Protein AF-A0A4W5K5H7-F1 (afdb_monomer_lite)

Structure (mmCIF, N/CA/C/O backbone):
data_AF-A0A4W5K5H7-F1
#
_entry.id   AF-A0A4W5K5H7-F1
#
loop_
_atom_site.group_PDB
_atom_site.id
_atom_site.type_symbol
_atom_site.label_atom_id
_atom_site.label_alt_id
_atom_site.label_comp_id
_atom_site.label_asym_id
_atom_site.label_entity_id
_atom_site.label_seq_id
_atom_site.pdbx_PDB_ins_code
_atom_site.Cartn_x
_atom_site.Cartn_y
_atom_site.Cartn_z
_atom_site.occupancy
_atom_site.B_iso_or_equiv
_atom_site.auth_seq_id
_atom_site.auth_comp_id
_atom_site.auth_asym_id
_atom_site.auth_atom_id
_atom_site.pdbx_PDB_model_num
ATOM 1 N N . MET A 1 1 ? -12.351 10.263 -3.641 1.00 63.00 1 MET A N 1
ATOM 2 C CA . MET A 1 1 ? -12.116 9.494 -2.402 1.00 63.00 1 MET A CA 1
ATOM 3 C C . MET A 1 1 ? -13.180 8.417 -2.349 1.00 63.00 1 MET A C 1
ATOM 5 O O . MET A 1 1 ? -14.350 8.763 -2.453 1.00 63.00 1 MET A O 1
ATOM 9 N N . TYR A 1 2 ? -12.795 7.143 -2.323 1.00 83.06 2 TYR A N 1
ATOM 10 C CA . TYR A 1 2 ? -13.762 6.043 -2.327 1.00 83.06 2 TYR A CA 1
ATOM 11 C C . TYR A 1 2 ? -14.230 5.753 -0.901 1.00 83.06 2 TYR A C 1
ATOM 13 O O . TYR A 1 2 ? -13.438 5.834 0.039 1.00 83.06 2 TYR A O 1
ATOM 21 N N . TYR A 1 3 ? -15.513 5.435 -0.735 1.00 88.38 3 TYR A N 1
ATOM 22 C CA . TYR A 1 3 ? -16.077 5.131 0.577 1.00 88.38 3 TYR A CA 1
ATOM 23 C C . TYR A 1 3 ? -15.359 3.921 1.195 1.00 88.38 3 TYR A C 1
ATOM 25 O O . TYR A 1 3 ? -15.202 2.892 0.544 1.00 88.38 3 TYR A O 1
ATOM 33 N N . GLY A 1 4 ? -14.878 4.065 2.432 1.00 89.94 4 GLY A N 1
ATOM 34 C CA . GLY A 1 4 ? -14.119 3.026 3.140 1.00 89.94 4 GLY A CA 1
ATOM 35 C C . GLY A 1 4 ? -12.618 2.954 2.818 1.00 89.94 4 GLY A C 1
ATOM 36 O O . GLY A 1 4 ? -11.889 2.273 3.537 1.00 89.94 4 GLY A O 1
ATOM 37 N N . VAL A 1 5 ? -12.122 3.689 1.814 1.00 93.50 5 VAL A N 1
ATOM 38 C CA . VAL A 1 5 ? -10.687 3.737 1.483 1.00 93.50 5 VAL A CA 1
ATOM 39 C C . VAL A 1 5 ? -9.999 4.845 2.275 1.00 93.50 5 VAL A C 1
ATOM 41 O O . VAL A 1 5 ? -10.352 6.017 2.162 1.00 93.50 5 VAL A O 1
ATOM 44 N N . GLN A 1 6 ? -8.994 4.474 3.068 1.00 93.19 6 GLN A N 1
ATOM 45 C CA . GLN A 1 6 ? -8.248 5.417 3.914 1.00 93.19 6 GLN A CA 1
ATOM 46 C C . GLN A 1 6 ? -7.072 6.075 3.198 1.00 93.19 6 GLN A C 1
ATOM 48 O O . GLN A 1 6 ? -6.683 7.184 3.548 1.00 93.19 6 GLN A O 1
ATOM 53 N N . GLY A 1 7 ? -6.494 5.388 2.217 1.00 94.19 7 GLY A N 1
ATOM 54 C CA . GLY A 1 7 ? -5.288 5.833 1.547 1.00 94.19 7 GLY A CA 1
ATOM 55 C C . GLY A 1 7 ? -5.110 5.153 0.204 1.00 94.19 7 GLY A C 1
ATOM 56 O O . GLY A 1 7 ? -5.515 4.006 0.028 1.00 94.19 7 GLY A O 1
ATOM 57 N N . ILE A 1 8 ? -4.502 5.871 -0.733 1.00 95.38 8 ILE A N 1
ATOM 58 C CA . ILE A 1 8 ? -4.011 5.330 -1.998 1.00 95.38 8 ILE A CA 1
ATOM 59 C C . ILE A 1 8 ? -2.532 5.688 -2.080 1.00 95.38 8 ILE A C 1
ATOM 61 O O . ILE A 1 8 ? -2.179 6.832 -1.801 1.00 95.38 8 ILE A O 1
ATOM 65 N N . ILE A 1 9 ? -1.699 4.725 -2.468 1.00 95.38 9 ILE A N 1
ATOM 66 C CA . ILE A 1 9 ? -0.270 4.904 -2.732 1.00 95.38 9 ILE A CA 1
ATOM 67 C C . ILE A 1 9 ? -0.001 4.401 -4.151 1.00 95.38 9 ILE A C 1
ATOM 69 O O . ILE A 1 9 ? -0.404 3.294 -4.500 1.00 95.38 9 ILE A O 1
ATOM 73 N N . ILE A 1 10 ? 0.673 5.215 -4.957 1.00 95.06 10 ILE A N 1
ATOM 74 C CA . ILE A 1 10 ? 1.200 4.854 -6.273 1.00 95.06 10 ILE A CA 1
ATOM 75 C C . ILE A 1 10 ? 2.699 5.132 -6.235 1.00 95.06 10 ILE A C 1
ATOM 77 O O . ILE A 1 10 ? 3.102 6.267 -5.968 1.00 95.06 10 ILE A O 1
ATOM 81 N N . VAL A 1 11 ? 3.503 4.106 -6.492 1.00 93.56 11 VAL A N 1
ATOM 82 C CA . VAL A 1 11 ? 4.973 4.145 -6.479 1.00 93.56 11 VAL A CA 1
ATOM 83 C C . VAL A 1 11 ? 5.516 3.680 -7.826 1.00 93.56 11 VAL A C 1
ATOM 85 O O . VAL A 1 11 ? 4.830 2.954 -8.548 1.00 93.56 11 VAL A O 1
ATOM 88 N N . ASN A 1 12 ? 6.720 4.126 -8.172 1.00 91.50 12 ASN A N 1
ATOM 89 C CA . ASN A 1 12 ? 7.474 3.578 -9.300 1.00 91.50 12 ASN A CA 1
ATOM 90 C C . ASN A 1 12 ? 8.258 2.315 -8.885 1.00 91.50 12 ASN A C 1
ATOM 92 O O . ASN A 1 12 ? 8.123 1.824 -7.763 1.00 91.50 12 ASN A O 1
ATOM 96 N N . ALA A 1 13 ? 9.073 1.787 -9.803 1.00 87.25 13 ALA A N 1
ATOM 97 C CA . ALA A 1 13 ? 9.910 0.613 -9.562 1.00 87.25 13 ALA A CA 1
ATOM 98 C C . ALA A 1 13 ? 11.061 0.874 -8.571 1.00 87.25 13 ALA A C 1
ATOM 100 O O . ALA A 1 13 ? 11.608 -0.072 -8.020 1.00 87.25 13 ALA A O 1
ATOM 101 N N . GLU A 1 14 ? 11.416 2.136 -8.322 1.00 88.62 14 GLU A N 1
ATOM 102 C CA . GLU A 1 14 ? 12.436 2.550 -7.352 1.00 88.62 14 GLU A CA 1
ATOM 103 C C . GLU A 1 14 ? 11.860 2.910 -5.966 1.00 88.62 14 GLU A C 1
ATOM 105 O O . GLU A 1 14 ? 12.540 3.552 -5.167 1.00 88.62 14 GLU A O 1
ATOM 110 N N . ASP A 1 15 ? 10.605 2.543 -5.679 1.00 87.50 15 ASP A N 1
ATOM 111 C CA . ASP A 1 15 ? 9.892 2.830 -4.419 1.00 87.50 15 ASP A CA 1
ATOM 112 C C . ASP A 1 15 ? 9.684 4.312 -4.094 1.00 87.50 15 ASP A C 1
ATOM 114 O O . ASP A 1 15 ? 9.374 4.696 -2.962 1.00 87.50 15 ASP A O 1
ATOM 118 N N . ILE A 1 16 ? 9.787 5.166 -5.106 1.00 91.94 16 ILE A N 1
ATOM 119 C CA . ILE A 1 16 ? 9.540 6.595 -4.992 1.00 91.94 16 ILE A CA 1
ATOM 120 C C . ILE A 1 16 ? 8.036 6.842 -5.174 1.00 91.94 16 ILE A C 1
ATOM 122 O O . ILE A 1 16 ? 7.460 6.475 -6.208 1.00 91.94 16 ILE A O 1
ATOM 126 N N . PRO A 1 17 ? 7.360 7.480 -4.202 1.00 93.81 17 PRO A N 1
ATOM 127 C CA . PRO A 1 17 ? 5.945 7.799 -4.333 1.00 93.81 17 PRO A CA 1
ATOM 128 C C . PRO A 1 17 ? 5.688 8.787 -5.477 1.00 93.81 17 PRO A C 1
ATOM 130 O O . PRO A 1 17 ? 6.175 9.914 -5.458 1.00 93.81 17 PRO A O 1
ATOM 133 N N . ILE A 1 18 ? 4.860 8.387 -6.442 1.00 95.69 18 ILE A N 1
ATOM 134 C CA . ILE A 1 18 ? 4.364 9.247 -7.528 1.00 95.69 18 ILE A CA 1
ATOM 135 C C . ILE A 1 18 ? 3.137 10.025 -7.049 1.00 95.69 18 ILE A C 1
ATOM 137 O O . ILE A 1 18 ? 2.967 11.210 -7.333 1.00 95.69 18 ILE A O 1
ATOM 141 N N . LYS A 1 19 ? 2.243 9.340 -6.328 1.00 95.25 19 LYS A N 1
ATOM 142 C CA . LYS A 1 19 ? 1.001 9.915 -5.813 1.00 95.25 19 LYS A CA 1
ATOM 143 C C . LYS A 1 19 ? 0.589 9.209 -4.536 1.00 95.25 19 LYS A C 1
ATOM 145 O O . LYS A 1 19 ? 0.575 7.984 -4.473 1.00 95.25 19 LYS A O 1
ATOM 150 N N . THR A 1 20 ? 0.188 9.982 -3.537 1.00 96.06 20 THR A N 1
ATOM 151 C CA . THR A 1 20 ? -0.342 9.440 -2.288 1.00 96.06 20 THR A CA 1
ATOM 152 C C . THR A 1 20 ? -1.418 10.350 -1.712 1.00 96.06 20 THR A C 1
ATOM 154 O O . THR A 1 20 ? -1.421 11.555 -1.964 1.00 96.06 20 THR A O 1
ATOM 157 N N . THR A 1 21 ? -2.354 9.771 -0.965 1.00 96.31 21 THR A N 1
ATOM 158 C CA . THR A 1 21 ? -3.287 10.522 -0.105 1.00 96.31 21 THR A CA 1
ATOM 159 C C . THR A 1 21 ? -2.948 10.379 1.381 1.00 96.31 21 THR A C 1
ATOM 161 O O . THR A 1 21 ? -3.697 10.8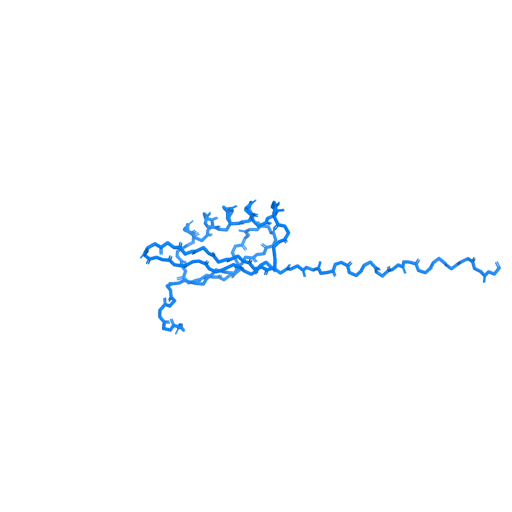68 2.222 1.00 96.31 21 THR A O 1
ATOM 164 N N . LEU A 1 22 ? -1.864 9.670 1.703 1.00 95.56 22 LEU A N 1
ATOM 165 C CA . LEU A 1 22 ? -1.320 9.533 3.051 1.00 95.56 22 LEU A CA 1
ATOM 166 C C . LEU A 1 22 ? -0.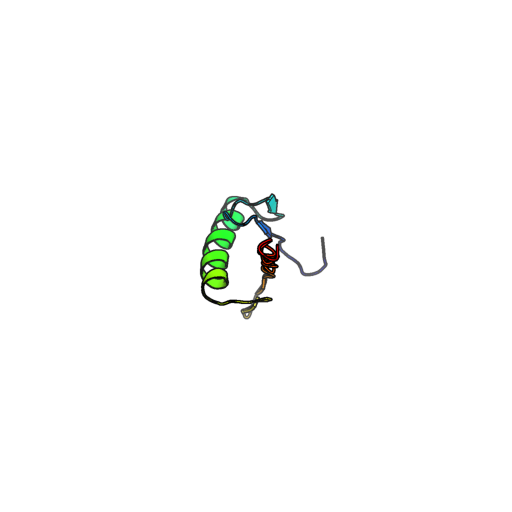167 10.518 3.260 1.00 95.56 22 LEU A C 1
ATOM 168 O O . LEU A 1 22 ? 0.330 11.127 2.311 1.00 95.56 22 LEU A O 1
ATOM 172 N N . ASP A 1 23 ? 0.280 10.659 4.505 1.00 95.81 23 ASP A N 1
ATOM 173 C CA . ASP A 1 23 ? 1.492 11.414 4.796 1.00 95.81 23 ASP A CA 1
ATOM 174 C C . ASP A 1 23 ? 2.717 10.763 4.130 1.00 95.81 23 ASP A C 1
ATOM 176 O O . ASP A 1 23 ? 2.792 9.544 3.929 1.00 95.81 23 ASP A O 1
ATOM 180 N N . TYR A 1 24 ? 3.686 11.598 3.758 1.00 93.31 24 TYR A N 1
ATOM 181 C CA . TYR A 1 24 ? 4.852 11.159 2.996 1.00 93.31 24 TYR A CA 1
ATOM 182 C C . TYR A 1 24 ? 5.700 10.134 3.766 1.00 93.31 24 TYR A C 1
ATOM 184 O O . TYR A 1 24 ? 6.129 9.141 3.183 1.00 93.31 24 TYR A O 1
ATOM 192 N N . SER A 1 25 ? 5.875 10.318 5.081 1.00 95.06 25 SER A N 1
ATOM 193 C CA . SER A 1 25 ? 6.618 9.387 5.943 1.00 95.06 25 SER A CA 1
ATOM 194 C C . SER A 1 25 ? 6.033 7.977 5.930 1.00 95.06 25 SER A C 1
ATOM 196 O O . SER A 1 25 ? 6.757 7.020 5.653 1.00 95.06 25 SER A O 1
ATOM 198 N N . SER A 1 26 ? 4.726 7.841 6.162 1.00 94.31 26 SER A N 1
ATOM 199 C CA . SER A 1 26 ? 4.036 6.552 6.099 1.00 94.31 26 SER A CA 1
ATOM 200 C C . SER A 1 26 ? 4.104 5.963 4.694 1.00 94.31 26 SER A C 1
ATOM 202 O O . SER A 1 26 ? 4.293 4.761 4.534 1.00 94.31 26 SER A O 1
ATOM 204 N N . THR A 1 27 ? 3.981 6.804 3.665 1.00 96.00 27 THR A N 1
ATOM 205 C CA . THR A 1 27 ? 4.011 6.362 2.266 1.00 96.00 27 THR A CA 1
ATOM 206 C C . THR A 1 27 ? 5.343 5.698 1.914 1.00 96.00 27 THR A C 1
ATOM 208 O O . THR A 1 27 ? 5.337 4.588 1.388 1.00 96.00 27 THR A O 1
ATOM 211 N N . VAL A 1 28 ? 6.471 6.333 2.246 1.00 94.44 28 VAL A N 1
ATOM 212 C CA . VAL A 1 28 ? 7.814 5.781 1.993 1.00 94.44 28 VAL A CA 1
ATOM 213 C C . VAL A 1 28 ? 8.040 4.484 2.777 1.00 94.44 28 VAL A C 1
ATOM 215 O O . VAL A 1 28 ? 8.579 3.523 2.231 1.00 94.44 28 VAL A O 1
ATOM 218 N N . GLN 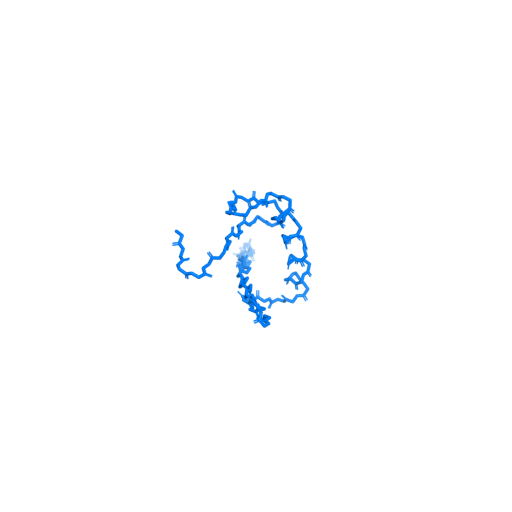A 1 29 ? 7.586 4.417 4.034 1.00 94.38 29 GLN A N 1
ATOM 219 C CA . GLN A 1 29 ? 7.696 3.193 4.834 1.00 94.38 29 GLN A CA 1
ATOM 220 C C . GLN A 1 29 ? 6.895 2.031 4.237 1.00 94.38 29 GLN A C 1
ATOM 222 O O . GLN A 1 29 ? 7.413 0.918 4.136 1.00 94.38 29 GLN A O 1
ATOM 227 N N . TYR A 1 30 ? 5.648 2.273 3.824 1.00 94.19 30 TYR A N 1
ATOM 228 C CA . TYR A 1 30 ? 4.834 1.237 3.193 1.00 94.19 30 TYR A CA 1
ATOM 229 C C . TYR A 1 30 ? 5.409 0.800 1.845 1.00 94.19 30 TYR A C 1
ATOM 231 O O . TYR A 1 30 ? 5.443 -0.400 1.590 1.00 94.19 30 TYR A O 1
ATOM 239 N N . ALA A 1 31 ? 5.891 1.733 1.016 1.00 93.62 31 ALA A N 1
ATOM 240 C CA . ALA A 1 31 ? 6.480 1.427 -0.287 1.00 93.62 31 ALA A CA 1
ATOM 241 C C . ALA A 1 31 ? 7.612 0.396 -0.168 1.00 93.62 31 ALA A C 1
ATOM 243 O O . ALA A 1 31 ? 7.489 -0.701 -0.708 1.00 93.62 31 ALA A O 1
ATOM 244 N N . GLY A 1 32 ? 8.640 0.684 0.639 1.00 92.38 32 GLY A N 1
ATOM 245 C CA . GLY A 1 32 ? 9.800 -0.203 0.761 1.00 92.38 32 GLY A CA 1
ATOM 246 C C . GLY A 1 32 ? 9.468 -1.586 1.338 1.00 92.38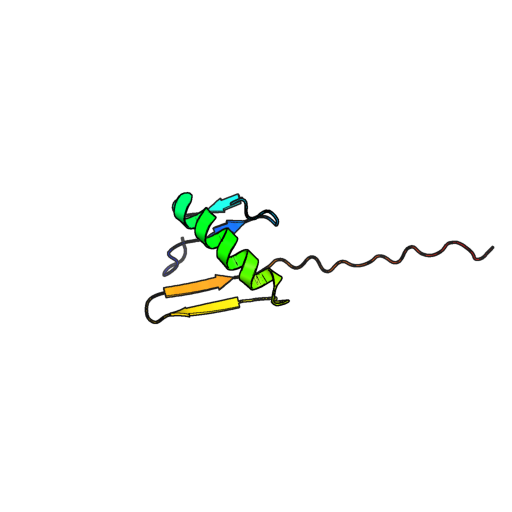 32 GLY A C 1
ATOM 247 O O . GLY A 1 32 ? 9.971 -2.601 0.856 1.00 92.38 32 GLY A O 1
ATOM 248 N N . LEU A 1 33 ? 8.585 -1.663 2.343 1.00 92.00 33 LEU A N 1
ATOM 249 C CA . LEU A 1 33 ? 8.184 -2.952 2.928 1.00 92.00 33 LEU A CA 1
ATOM 250 C C . LEU A 1 33 ? 7.376 -3.807 1.946 1.00 92.00 33 LEU A C 1
ATOM 252 O O . LEU A 1 33 ? 7.585 -5.019 1.853 1.00 92.00 33 LEU A O 1
ATOM 256 N N . LEU A 1 34 ? 6.441 -3.189 1.222 1.00 91.69 34 LEU A N 1
ATOM 257 C CA . LEU A 1 34 ? 5.594 -3.895 0.265 1.00 91.69 34 LEU A CA 1
ATOM 258 C C . LEU A 1 34 ? 6.384 -4.311 -0.975 1.00 91.69 34 LEU A C 1
ATOM 260 O O . LEU A 1 34 ? 6.181 -5.421 -1.462 1.00 91.69 34 LEU A O 1
ATOM 264 N N . HIS A 1 35 ? 7.325 -3.486 -1.430 1.00 88.88 35 HIS A N 1
ATOM 265 C CA . HIS A 1 35 ? 8.207 -3.809 -2.546 1.00 88.88 35 HIS A CA 1
ATOM 266 C C . HIS A 1 35 ? 9.042 -5.058 -2.280 1.00 88.88 35 HIS A C 1
ATOM 268 O O . HIS A 1 35 ? 9.048 -5.985 -3.085 1.00 88.88 35 HIS A O 1
ATOM 274 N N . GLN A 1 36 ? 9.673 -5.150 -1.105 1.00 87.75 36 GLN A N 1
ATOM 275 C CA . GLN A 1 36 ? 10.442 -6.336 -0.715 1.00 87.75 36 GLN A CA 1
ATOM 276 C C . GLN A 1 36 ? 9.595 -7.612 -0.681 1.00 87.75 36 GLN A C 1
ATOM 278 O O . GLN A 1 36 ? 10.094 -8.700 -0.980 1.00 87.75 36 GLN A O 1
ATOM 283 N N . LEU A 1 37 ? 8.324 -7.495 -0.291 1.00 88.00 37 LEU A N 1
ATOM 284 C CA . LEU A 1 37 ? 7.401 -8.623 -0.244 1.00 88.00 37 LEU A CA 1
ATOM 285 C C . LEU A 1 37 ? 6.949 -9.043 -1.647 1.00 88.00 37 LEU A C 1
ATOM 287 O O . LEU A 1 37 ? 6.912 -10.238 -1.941 1.00 88.00 37 LEU A O 1
ATOM 291 N N . VAL A 1 38 ? 6.636 -8.070 -2.502 1.00 88.44 38 VAL A N 1
ATOM 292 C CA . VAL A 1 38 ? 6.215 -8.283 -3.888 1.00 88.44 38 VAL A CA 1
ATOM 293 C C . VAL A 1 38 ? 7.361 -8.824 -4.736 1.00 88.44 38 VAL A C 1
ATOM 295 O O . VAL A 1 38 ? 7.174 -9.817 -5.408 1.00 88.44 38 VAL A O 1
ATOM 298 N N . MET A 1 39 ? 8.571 -8.268 -4.684 1.00 82.88 39 MET A N 1
ATOM 299 C CA . MET A 1 39 ? 9.669 -8.751 -5.536 1.00 82.88 39 MET A CA 1
ATOM 300 C C . MET A 1 39 ? 10.048 -10.214 -5.284 1.00 82.88 39 MET A C 1
ATOM 302 O O . MET A 1 39 ? 10.512 -10.904 -6.187 1.00 82.88 39 MET A O 1
ATOM 306 N N . LYS A 1 40 ? 9.884 -10.696 -4.047 1.00 83.75 40 LYS A N 1
ATOM 307 C CA . LYS A 1 40 ? 10.209 -12.085 -3.692 1.00 83.75 40 LYS A CA 1
ATOM 308 C C . LYS A 1 40 ? 9.199 -13.098 -4.215 1.00 83.75 40 LYS A C 1
ATOM 310 O O . LYS A 1 40 ? 9.511 -14.284 -4.253 1.00 83.75 40 LYS A O 1
ATOM 315 N N . ASN A 1 41 ? 7.995 -12.656 -4.549 1.00 78.44 41 ASN A N 1
ATOM 316 C CA . ASN A 1 41 ? 6.895 -13.525 -4.915 1.00 78.44 41 ASN A CA 1
ATOM 317 C C . ASN A 1 41 ? 6.322 -12.968 -6.212 1.00 78.44 41 ASN A C 1
ATOM 319 O O . ASN A 1 41 ? 5.771 -11.879 -6.192 1.00 78.44 41 ASN A O 1
ATOM 323 N N . ASP A 1 42 ? 6.452 -13.678 -7.327 1.00 79.75 42 ASP A N 1
ATOM 324 C CA . ASP A 1 42 ? 5.920 -13.238 -8.622 1.00 79.75 42 ASP A CA 1
ATOM 325 C C . ASP A 1 42 ? 4.377 -13.159 -8.581 1.00 79.75 42 ASP A C 1
ATOM 327 O 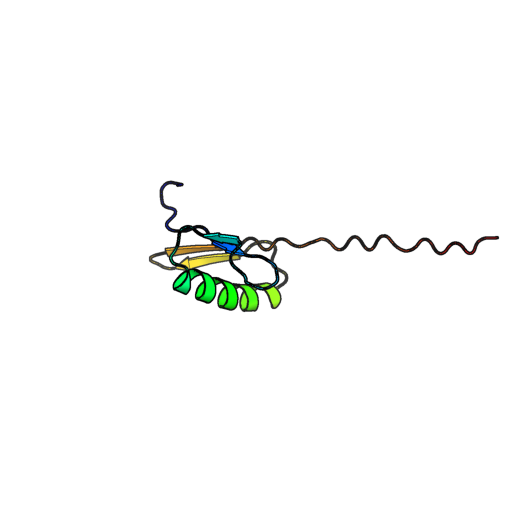O . ASP A 1 42 ? 3.656 -14.103 -8.904 1.00 79.75 42 ASP A O 1
ATOM 331 N N . LEU A 1 43 ? 3.867 -12.054 -8.032 1.00 84.19 43 LEU A N 1
ATOM 332 C CA . LEU A 1 43 ? 2.478 -11.839 -7.657 1.00 84.19 43 LEU A CA 1
ATOM 333 C C . LEU A 1 43 ? 1.868 -10.809 -8.597 1.00 84.19 43 LEU A C 1
ATOM 335 O O . LEU A 1 43 ? 2.347 -9.687 -8.716 1.00 84.19 43 LEU A O 1
ATOM 339 N N . THR A 1 44 ? 0.726 -11.156 -9.177 1.00 87.25 44 THR A N 1
ATOM 340 C CA . THR A 1 44 ? -0.103 -10.210 -9.936 1.00 87.25 44 THR A CA 1
ATOM 341 C C . THR A 1 44 ? -0.989 -9.366 -9.021 1.00 87.25 44 THR A C 1
ATOM 343 O O . THR A 1 44 ? -1.404 -8.264 -9.376 1.00 87.25 44 THR A O 1
ATOM 346 N N . PHE A 1 45 ? -1.290 -9.880 -7.825 1.00 90.31 45 PHE A N 1
ATOM 347 C CA . PHE A 1 45 ? -2.112 -9.205 -6.835 1.00 90.31 45 PHE A CA 1
ATOM 348 C C . PHE A 1 45 ? -1.866 -9.765 -5.430 1.00 90.31 45 PHE A C 1
ATOM 350 O O . PHE A 1 45 ? -1.758 -10.977 -5.243 1.00 90.31 45 PHE A O 1
ATOM 357 N N . LEU A 1 46 ? -1.835 -8.889 -4.426 1.00 91.38 46 LEU A N 1
ATOM 358 C CA . LEU A 1 46 ? -1.721 -9.254 -3.016 1.00 91.38 46 LEU A CA 1
ATOM 359 C C . LEU A 1 46 ? -2.772 -8.511 -2.187 1.00 91.38 46 LEU A C 1
ATOM 361 O O . LEU A 1 46 ? -2.850 -7.284 -2.199 1.00 91.38 46 LEU A O 1
ATOM 365 N N . ARG A 1 47 ? -3.562 -9.269 -1.421 1.00 94.06 47 ARG A N 1
ATOM 366 C CA . ARG A 1 47 ? -4.561 -8.746 -0.484 1.00 94.06 47 ARG A CA 1
ATOM 367 C C . ARG A 1 47 ? -4.199 -9.149 0.936 1.00 94.06 47 ARG A C 1
ATOM 369 O O . ARG A 1 47 ? -4.259 -10.325 1.283 1.00 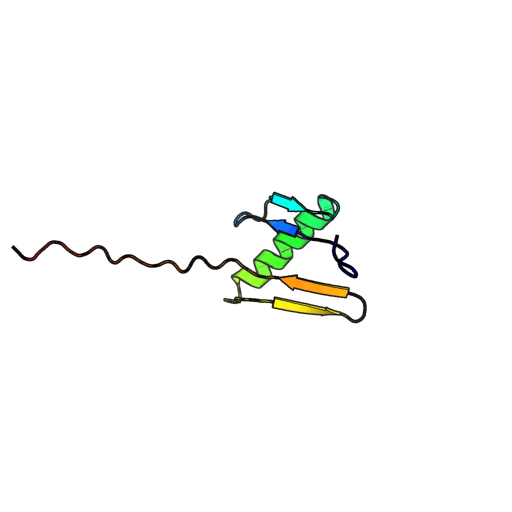94.06 47 ARG A O 1
ATOM 376 N N . VAL A 1 48 ? -3.866 -8.168 1.763 1.00 93.12 48 VAL A N 1
ATOM 377 C CA . VAL A 1 48 ? -3.569 -8.360 3.182 1.00 93.12 48 VAL A CA 1
ATOM 378 C C . VAL A 1 48 ? -4.730 -7.814 4.001 1.00 93.12 48 VAL A C 1
ATOM 380 O O . VAL A 1 48 ? -4.951 -6.605 4.062 1.00 93.12 48 VAL A O 1
ATOM 383 N N . LEU A 1 49 ? -5.474 -8.709 4.647 1.00 95.44 49 LEU A N 1
ATOM 384 C CA . LEU A 1 49 ? -6.570 -8.354 5.542 1.00 95.44 49 LEU A CA 1
ATOM 385 C C . LEU A 1 49 ? -6.151 -8.581 6.996 1.00 95.44 49 LEU A C 1
ATOM 387 O O . LEU A 1 49 ? -5.738 -9.670 7.385 1.00 95.44 49 LEU A O 1
ATOM 391 N N . SER A 1 50 ? -6.309 -7.551 7.816 1.00 95.00 50 SER A N 1
ATOM 392 C CA . SER A 1 50 ? -6.227 -7.638 9.271 1.00 95.00 50 SER A CA 1
ATOM 393 C C . SER A 1 50 ? -7.616 -7.454 9.882 1.00 95.00 50 SER A C 1
ATOM 395 O O . SER A 1 50 ? -8.559 -7.048 9.208 1.00 95.00 50 SER A O 1
ATOM 397 N N . LYS A 1 51 ? -7.743 -7.647 11.199 1.00 93.94 51 LYS A N 1
ATOM 398 C CA . LYS A 1 51 ? -9.011 -7.395 11.911 1.00 93.94 51 LYS A CA 1
ATOM 399 C C . LYS A 1 51 ? -9.528 -5.954 11.777 1.00 93.94 51 LYS A C 1
ATOM 401 O O . LYS A 1 51 ? -10.712 -5.727 11.978 1.00 93.94 51 LYS A O 1
ATOM 406 N N . LYS A 1 52 ? -8.650 -4.977 11.518 1.00 93.06 52 LYS A N 1
ATOM 407 C CA . LYS A 1 52 ? -8.993 -3.540 11.533 1.00 93.06 52 LYS A CA 1
ATOM 408 C C . LYS A 1 52 ? -8.864 -2.853 10.177 1.00 93.06 52 LYS A C 1
ATOM 410 O O . LYS A 1 52 ? -9.405 -1.764 10.001 1.00 93.06 52 LYS A O 1
ATOM 415 N N . LYS A 1 53 ? -8.052 -3.405 9.280 1.00 93.56 53 LYS A N 1
ATOM 416 C CA . LYS A 1 53 ? -7.568 -2.732 8.069 1.00 93.56 53 LYS A CA 1
ATOM 417 C C . LYS A 1 53 ? -7.329 -3.742 6.962 1.00 93.56 53 LYS A C 1
ATOM 419 O O . LYS A 1 53 ? -7.010 -4.897 7.240 1.00 93.56 53 LYS A O 1
ATOM 424 N N . GLU A 1 54 ? -7.389 -3.254 5.738 1.00 95.25 54 GLU A N 1
ATOM 425 C CA . GLU A 1 54 ? -7.101 -4.001 4.526 1.00 95.25 54 GLU A CA 1
ATOM 426 C C . GLU A 1 54 ? -6.086 -3.229 3.680 1.00 95.25 54 GLU A C 1
ATOM 428 O O . GLU A 1 54 ? -6.158 -2.001 3.600 1.00 95.25 54 GLU A O 1
ATOM 433 N N . ILE A 1 55 ? -5.154 -3.954 3.063 1.00 94.88 55 ILE A N 1
ATOM 434 C CA . ILE A 1 55 ? -4.204 -3.436 2.081 1.00 94.88 55 ILE A CA 1
ATOM 435 C C . ILE A 1 55 ? -4.319 -4.298 0.824 1.00 94.88 55 ILE A C 1
ATOM 437 O O . ILE A 1 55 ? -4.245 -5.525 0.890 1.00 94.88 55 ILE A O 1
ATOM 441 N N . MET A 1 56 ? -4.502 -3.648 -0.320 1.00 95.00 56 MET A N 1
ATOM 442 C CA . MET A 1 56 ? -4.559 -4.275 -1.638 1.00 95.00 56 MET A CA 1
ATOM 443 C C . MET A 1 56 ? -3.404 -3.737 -2.474 1.00 95.00 56 MET A C 1
ATOM 445 O O . MET A 1 56 ? -3.198 -2.526 -2.528 1.00 95.00 56 MET A O 1
ATOM 449 N N . ILE A 1 57 ? -2.651 -4.632 -3.103 1.00 93.81 57 ILE A N 1
ATOM 450 C CA . ILE A 1 57 ? -1.429 -4.319 -3.841 1.00 93.81 57 ILE A CA 1
ATOM 451 C C . ILE A 1 57 ? -1.535 -4.983 -5.204 1.00 93.81 57 ILE A C 1
ATOM 453 O O . ILE A 1 57 ? -1.792 -6.182 -5.294 1.00 93.81 57 ILE A O 1
ATOM 457 N N . ALA A 1 58 ? -1.324 -4.199 -6.251 1.00 92.88 58 ALA A N 1
ATOM 458 C CA . ALA A 1 58 ? -1.312 -4.662 -7.628 1.00 92.88 58 ALA A CA 1
ATOM 459 C C . ALA A 1 58 ? 0.024 -4.245 -8.257 1.00 92.88 58 ALA A C 1
ATOM 461 O O . ALA A 1 58 ? 0.162 -3.093 -8.673 1.00 92.88 58 ALA A O 1
ATOM 462 N N . PRO A 1 59 ? 1.028 -5.135 -8.260 1.00 89.38 59 PRO A N 1
ATOM 463 C CA . PRO A 1 59 ? 2.279 -4.902 -8.966 1.00 89.38 59 PRO A CA 1
ATOM 464 C C . PRO A 1 59 ? 2.012 -4.813 -10.469 1.00 89.38 59 PRO A C 1
ATOM 466 O O . PRO A 1 59 ? 1.272 -5.628 -11.021 1.00 89.38 59 PRO A O 1
ATOM 469 N N . LEU A 1 60 ? 2.600 -3.823 -11.140 1.00 82.00 60 LEU A N 1
ATOM 470 C CA . LEU A 1 60 ? 2.517 -3.730 -12.593 1.00 82.00 60 LEU A CA 1
ATOM 471 C C . LEU A 1 60 ? 3.652 -4.567 -13.197 1.00 82.00 60 LEU A C 1
ATOM 473 O O . LEU A 1 60 ? 4.783 -4.099 -13.304 1.00 82.00 60 LEU A O 1
ATOM 477 N N . SER A 1 61 ? 3.368 -5.816 -13.567 1.00 68.62 61 SER A N 1
ATOM 478 C CA . SER A 1 61 ? 4.333 -6.641 -14.296 1.00 68.62 61 SER A CA 1
ATOM 479 C C . SER A 1 61 ? 4.401 -6.162 -15.743 1.00 68.62 61 SER A C 1
ATOM 481 O O . SER A 1 61 ? 3.443 -6.313 -16.501 1.00 68.62 61 SER A O 1
ATOM 483 N N . HIS A 1 62 ? 5.540 -5.606 -16.154 1.00 55.62 62 HIS A N 1
ATOM 484 C CA . HIS A 1 62 ? 5.871 -5.567 -17.571 1.00 55.62 62 HIS A CA 1
ATOM 485 C C . HIS A 1 62 ? 6.106 -7.017 -17.993 1.00 55.62 62 HIS A C 1
ATOM 487 O O . HIS A 1 62 ? 7.123 -7.610 -17.634 1.00 55.62 62 HIS A O 1
ATOM 493 N N . SER A 1 63 ? 5.163 -7.622 -18.718 1.00 49.44 63 SER A N 1
ATOM 494 C CA . SER A 1 63 ? 5.493 -8.791 -19.524 1.00 49.44 63 SER A CA 1
ATOM 495 C C . SER A 1 63 ? 6.600 -8.338 -20.464 1.00 49.44 63 SER A C 1
ATOM 497 O O . SER A 1 63 ? 6.352 -7.569 -21.393 1.00 49.44 63 SER A O 1
ATOM 499 N N . ASN A 1 64 ? 7.836 -8.734 -20.164 1.00 46.44 64 ASN A N 1
ATOM 500 C CA . ASN A 1 64 ? 8.949 -8.569 -21.078 1.00 46.44 64 ASN A CA 1
ATOM 501 C C . ASN A 1 64 ? 8.626 -9.467 -22.272 1.00 46.44 64 ASN A C 1
ATOM 503 O O . ASN A 1 64 ? 9.004 -10.638 -22.305 1.00 46.44 64 ASN A O 1
ATOM 507 N N . GLU A 1 65 ? 7.876 -8.935 -23.235 1.00 54.59 65 GLU A N 1
ATOM 508 C CA . GLU A 1 65 ? 7.868 -9.471 -24.580 1.00 54.59 65 GLU A CA 1
ATOM 509 C C . GLU A 1 65 ? 9.303 -9.298 -25.068 1.00 54.59 65 GLU A C 1
ATOM 511 O O . GLU A 1 65 ? 9.703 -8.241 -25.553 1.00 54.59 65 GLU A O 1
ATOM 516 N N . HIS A 1 66 ? 10.124 -10.327 -24.843 1.00 52.88 66 HIS A N 1
ATOM 517 C CA . HIS A 1 66 ? 11.331 -10.522 -25.618 1.00 52.88 66 HIS A CA 1
ATOM 518 C C . HIS A 1 66 ? 10.846 -10.658 -27.057 1.00 52.88 66 HIS A C 1
ATOM 520 O O . HIS A 1 66 ? 10.506 -11.748 -27.515 1.00 52.88 66 HIS A O 1
ATOM 526 N N . VAL A 1 67 ? 10.753 -9.525 -27.752 1.00 59.06 67 VAL A N 1
ATOM 527 C CA . VAL A 1 67 ? 10.741 -9.486 -29.203 1.00 59.06 67 VAL A CA 1
ATOM 528 C C . VAL A 1 67 ? 12.065 -10.119 -29.580 1.00 59.06 67 VAL A C 1
ATOM 530 O O . VAL A 1 67 ? 13.112 -9.479 -29.511 1.00 59.06 67 VAL A O 1
ATOM 533 N N . GLY A 1 68 ? 12.019 -11.427 -29.840 1.00 54.41 68 GLY A N 1
ATOM 534 C CA . GLY A 1 68 ? 13.166 -12.179 -30.297 1.00 54.41 68 GLY A CA 1
ATOM 535 C C . GLY A 1 68 ? 13.742 -11.423 -31.476 1.00 54.41 68 GLY A C 1
ATOM 536 O O . GLY A 1 68 ? 13.041 -11.189 -32.465 1.00 54.41 68 GLY A O 1
ATOM 537 N N . SER A 1 69 ? 14.989 -10.989 -31.329 1.00 60.16 69 SER A N 1
ATOM 538 C CA . SER A 1 69 ? 15.816 -10.536 -32.431 1.00 60.16 69 SER A CA 1
ATOM 539 C C . SER A 1 69 ? 15.701 -11.617 -33.497 1.00 60.16 69 SER A C 1
ATOM 541 O O . SER A 1 69 ? 16.178 -12.734 -33.309 1.00 60.16 69 SER A O 1
ATOM 543 N N . ARG A 1 70 ? 14.948 -11.336 -34.560 1.00 63.09 70 ARG A N 1
ATOM 544 C CA . ARG A 1 70 ? 14.909 -12.177 -35.749 1.00 63.09 70 ARG A CA 1
ATOM 545 C C . ARG A 1 70 ? 16.343 -12.179 -36.258 1.00 63.09 70 ARG A C 1
ATOM 547 O O . ARG A 1 70 ? 16.781 -11.170 -36.800 1.00 63.09 70 ARG A O 1
ATOM 554 N N . ASP A 1 71 ? 17.070 -13.259 -35.989 1.00 60.62 71 ASP A N 1
ATOM 555 C CA . ASP A 1 71 ? 18.385 -13.485 -36.569 1.00 60.62 71 ASP A CA 1
ATOM 556 C C . ASP A 1 71 ? 18.216 -13.463 -38.087 1.00 60.62 71 ASP A C 1
ATOM 558 O O . ASP A 1 71 ? 17.640 -14.355 -38.708 1.00 60.62 71 ASP A O 1
ATOM 562 N N . GLU A 1 72 ? 18.667 -12.362 -38.669 1.00 62.34 72 GLU A N 1
ATOM 563 C CA . GLU A 1 72 ? 18.697 -12.104 -40.095 1.00 62.34 72 GLU A CA 1
ATOM 564 C C . GLU A 1 72 ? 19.976 -12.750 -40.647 1.00 62.34 72 GLU A C 1
ATOM 566 O O . GLU A 1 72 ? 20.938 -12.084 -41.008 1.00 62.34 72 GLU A O 1
ATOM 571 N N . THR A 1 73 ? 20.019 -14.083 -40.639 1.00 62.00 73 THR A N 1
ATOM 572 C CA . THR A 1 73 ? 21.019 -14.881 -41.368 1.00 62.00 73 THR A CA 1
ATOM 573 C C . THR A 1 73 ? 20.328 -16.043 -42.073 1.00 62.00 73 THR A C 1
ATOM 575 O O . THR A 1 73 ? 20.494 -17.209 -41.740 1.00 62.00 73 THR A O 1
ATOM 578 N N . ASP A 1 74 ? 19.530 -15.693 -43.078 1.00 57.28 74 ASP A N 1
ATOM 579 C CA . ASP A 1 74 ? 19.200 -16.588 -44.188 1.00 57.28 74 ASP A CA 1
ATOM 580 C C . ASP A 1 74 ? 19.362 -15.805 -45.497 1.00 57.28 74 ASP A C 1
ATOM 582 O O . ASP A 1 74 ? 18.391 -15.298 -46.063 1.00 57.28 74 ASP A O 1
ATOM 586 N N . ARG A 1 75 ? 20.625 -15.601 -45.899 1.00 58.12 75 ARG A N 1
ATOM 587 C CA . ARG A 1 75 ? 21.070 -15.311 -47.272 1.00 58.12 75 ARG A CA 1
ATOM 588 C C . ARG A 1 75 ? 22.493 -15.808 -47.475 1.00 58.12 75 ARG A C 1
ATOM 590 O O . ARG A 1 75 ? 23.339 -15.503 -46.606 1.00 58.12 75 ARG A O 1
#

Organism: NCBI:txid62062

Secondary structure (DSSP, 8-state):
--TT----EEE-TTS-EEEESS-HHHHHHHHHHHHHHHHTS--S-EEEE-SS-EEEE------------------

Radius of gyration: 17.79 Å; chains: 1; bounding box: 37×28×59 Å

Sequence (75 aa):
MYYGVQGIIIVNAEDIPIKTTLDYSSTVQYAGLLHQLVMKNDLTFLRVLSKKKEIMIAPLSHSNEHVGSRDETDR

InterPro domains:
  IPR004942 Roadblock/LAMTOR2 domain [PF03259] (3-59)

pLDDT: mean 84.38, std 14.5, range [46.44, 96.31]

Foldseek 3Di:
DDPPDPKDFDADLVLHTPDMPDDPVVSSVCSVVVNVVCVVDVDQKDWDDDPVDIDIDGDDDDPPPCPPPPPPPDD